Protein AF-A0A2V9FFQ1-F1 (afdb_monomer_lite)

Sequence (131 aa):
MHRSRLVLLGFVLITLAAGLRSKVGTVFPAKILGAGNRKLVTGAAPDSPRSGAVLWSADMETGDLSEWSRPDVPGGPNTGGGVFDSGTATASVDVVSPAHTGIHSAKLYINTLKPAEVSTSGARLFRWLEP

Foldseek 3Di:
DPPDPPPVVVPVPVVPDDDDDDPDDDPDDPPPDDPDDDDPPPDPDDPPPPPDPPLADDQQVVQWQVSLQPPPDPPDPRVFWDKDWDFQKDWTWDQDPPRPDDRIDIDIDHDPPDVVSRVTTGIDGDGGDGD

Secondary structure (DSSP, 8-state):
---SSSSSSSSSSSSS-------------------------------------------STTSSSGGGG-S--TTSSSTTEEEEEETTEEEEEEE-SS-SSSSEEEEEEE-TT-HHHHTT-EEEEEE----

pLDDT: mean 71.41, std 20.55, range [34.94, 96.25]

Structure (mmCIF, N/CA/C/O backbone):
data_AF-A0A2V9FFQ1-F1
#
_entry.id   AF-A0A2V9FFQ1-F1
#
loop_
_atom_site.group_PDB
_atom_site.id
_atom_site.type_symbol
_atom_site.label_atom_id
_atom_site.label_alt_id
_atom_site.label_comp_id
_atom_site.label_asym_id
_atom_site.label_entity_id
_atom_site.label_seq_id
_atom_site.pdbx_PDB_ins_code
_atom_site.Cartn_x
_atom_site.Cartn_y
_atom_site.Cartn_z
_a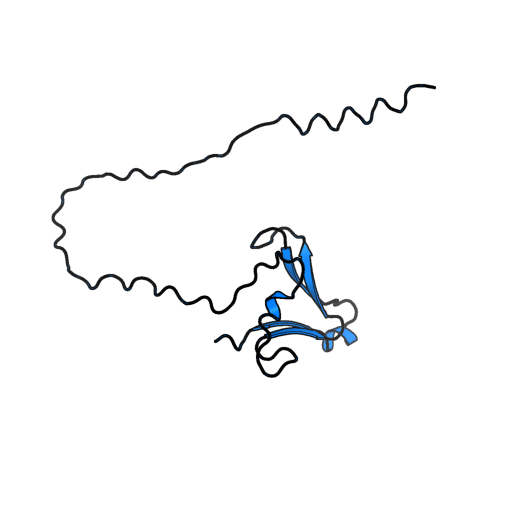tom_site.occupancy
_atom_site.B_iso_or_equiv
_atom_site.auth_seq_id
_atom_site.auth_comp_id
_atom_site.auth_asym_id
_atom_site.auth_atom_id
_atom_site.pdbx_PDB_model_num
ATOM 1 N N . MET A 1 1 ? 50.184 8.123 25.718 1.00 46.56 1 MET A N 1
ATOM 2 C CA . MET A 1 1 ? 49.553 8.977 24.683 1.00 46.56 1 MET A CA 1
ATOM 3 C C . MET A 1 1 ? 48.063 9.049 24.983 1.00 46.56 1 MET A C 1
ATOM 5 O O . MET A 1 1 ? 47.340 8.090 24.769 1.00 46.56 1 MET A O 1
ATOM 9 N N . HIS A 1 2 ? 47.652 10.131 25.643 1.00 48.00 2 HIS A N 1
ATOM 10 C CA . HIS A 1 2 ? 46.506 10.179 26.558 1.00 48.00 2 HIS A CA 1
ATOM 11 C C . HIS A 1 2 ? 45.591 11.368 26.209 1.00 48.00 2 HIS A C 1
ATOM 13 O O . HIS A 1 2 ? 45.272 12.182 27.066 1.00 48.00 2 HIS A O 1
ATOM 19 N N . ARG A 1 3 ? 45.269 11.563 24.920 1.00 54.78 3 ARG A N 1
ATOM 20 C CA . ARG A 1 3 ? 44.628 12.813 24.453 1.00 54.78 3 ARG A CA 1
ATOM 21 C C . ARG A 1 3 ? 43.524 12.670 23.400 1.00 54.78 3 ARG A C 1
ATOM 23 O O . ARG A 1 3 ? 42.974 13.679 22.987 1.00 54.78 3 ARG A O 1
ATOM 30 N N . SER A 1 4 ? 43.126 11.455 23.024 1.00 48.66 4 SER A N 1
ATOM 31 C CA . SER A 1 4 ? 42.155 11.265 21.927 1.00 48.66 4 SER A CA 1
ATOM 32 C C . SER A 1 4 ? 40.743 10.871 22.381 1.00 48.66 4 SER A C 1
ATOM 34 O O . SER A 1 4 ? 39.852 10.745 21.554 1.00 48.66 4 SER A O 1
ATOM 36 N N . ARG A 1 5 ? 40.512 10.683 23.689 1.00 50.56 5 ARG A N 1
ATOM 37 C CA . ARG A 1 5 ? 39.196 10.299 24.248 1.00 50.56 5 ARG A CA 1
ATOM 38 C C . ARG A 1 5 ? 38.404 11.461 24.862 1.00 50.56 5 ARG A C 1
ATOM 40 O O . ARG A 1 5 ? 37.282 11.253 25.300 1.00 50.56 5 ARG A O 1
ATOM 47 N N . LEU A 1 6 ? 38.959 12.676 24.872 1.00 46.66 6 LEU A N 1
ATOM 48 C CA . LEU A 1 6 ? 38.364 13.828 25.563 1.00 46.66 6 LEU A CA 1
ATOM 49 C C . LEU A 1 6 ? 37.559 14.780 24.655 1.00 46.66 6 LEU A C 1
ATOM 51 O O . LEU A 1 6 ? 36.969 15.727 25.155 1.00 46.66 6 LEU A O 1
ATOM 55 N N . VAL A 1 7 ? 37.517 14.546 23.338 1.00 49.06 7 VAL A N 1
ATOM 56 C CA . VAL A 1 7 ? 36.828 15.445 22.383 1.00 49.06 7 VAL A CA 1
ATOM 57 C C . VAL A 1 7 ? 35.420 14.948 22.013 1.00 49.06 7 VAL A C 1
ATOM 59 O O . VAL A 1 7 ? 34.581 15.731 21.587 1.00 49.06 7 VAL A O 1
ATOM 62 N N . LEU A 1 8 ? 35.102 13.673 22.260 1.00 45.34 8 LEU A N 1
ATOM 63 C CA . LEU A 1 8 ? 33.808 13.071 21.893 1.00 45.34 8 LEU A CA 1
ATOM 64 C C . LEU A 1 8 ? 32.722 13.130 22.983 1.00 45.34 8 LEU A C 1
ATOM 66 O O . LEU A 1 8 ? 31.575 12.801 22.706 1.00 45.34 8 LEU A O 1
ATOM 70 N N . LEU A 1 9 ? 33.041 13.595 24.195 1.00 44.53 9 LEU A N 1
ATOM 71 C CA . LEU A 1 9 ? 32.067 13.754 25.289 1.00 44.53 9 LEU A CA 1
ATOM 72 C C . LEU A 1 9 ? 31.530 15.190 25.448 1.00 44.53 9 LEU A C 1
ATOM 74 O O . LEU A 1 9 ? 30.606 15.407 26.224 1.00 44.53 9 LEU A O 1
ATOM 78 N N . GLY A 1 10 ? 32.063 16.162 24.699 1.00 42.28 10 GLY A N 1
ATOM 79 C CA . GLY A 1 10 ? 31.648 17.570 24.787 1.00 42.28 10 GLY A CA 1
ATOM 80 C C . GLY A 1 10 ? 30.437 17.957 23.928 1.00 42.28 10 GLY A C 1
ATOM 81 O O . GLY A 1 10 ? 29.803 18.967 24.206 1.00 42.28 10 GLY A O 1
ATOM 82 N N . PHE A 1 11 ? 30.083 17.164 22.909 1.00 44.16 11 PHE A N 1
ATOM 83 C CA . PHE A 1 11 ? 28.990 17.497 21.978 1.00 44.16 11 PHE A CA 1
ATOM 84 C C . PHE A 1 11 ? 27.647 16.826 22.301 1.00 44.16 11 PHE A C 1
ATOM 86 O O . PHE A 1 11 ? 26.619 17.241 21.778 1.00 44.16 11 PHE A O 1
ATOM 93 N N . VAL A 1 12 ? 27.625 15.838 23.201 1.00 45.31 12 VAL A N 1
ATOM 94 C CA . VAL A 1 12 ? 26.390 15.133 23.601 1.00 45.31 12 VAL A CA 1
ATOM 95 C C . VAL A 1 12 ? 25.623 15.886 24.705 1.00 45.31 12 VAL A C 1
ATOM 97 O O . VAL A 1 12 ? 24.463 15.587 24.962 1.00 45.31 12 VAL A O 1
ATOM 100 N N . LEU A 1 13 ? 26.214 16.921 25.320 1.00 43.22 13 LEU A N 1
ATOM 101 C CA . LEU A 1 13 ? 25.582 17.684 26.408 1.00 43.22 13 LEU A CA 1
ATOM 102 C C . LEU A 1 13 ? 24.976 19.044 26.004 1.00 43.22 13 LEU A C 1
ATOM 104 O O . LEU A 1 13 ? 24.389 19.707 26.854 1.00 43.22 13 LEU A O 1
ATOM 108 N N . ILE A 1 14 ? 25.075 19.468 24.736 1.00 44.34 14 ILE A N 1
ATOM 109 C CA . ILE A 1 14 ? 24.571 20.786 24.278 1.00 44.34 14 ILE A CA 1
ATOM 110 C C . ILE A 1 14 ? 23.187 20.706 23.599 1.00 44.34 14 ILE A C 1
ATOM 112 O O . ILE A 1 14 ? 22.564 21.729 23.343 1.00 44.34 14 ILE A O 1
ATOM 116 N N . THR A 1 15 ? 22.608 19.518 23.410 1.00 44.47 15 THR A N 1
ATOM 117 C CA . THR A 1 15 ? 21.196 19.378 22.987 1.00 44.47 15 THR A CA 1
ATOM 118 C C . THR A 1 15 ? 20.215 19.163 24.145 1.00 44.47 15 THR A C 1
ATOM 120 O O . THR A 1 15 ? 19.017 19.041 23.904 1.00 44.47 15 THR A O 1
ATOM 123 N N . LEU A 1 16 ? 20.678 19.170 25.405 1.00 44.38 16 LEU A N 1
ATOM 124 C CA . LEU A 1 16 ? 19.832 18.896 26.579 1.00 44.38 16 LEU A CA 1
ATOM 125 C C . LEU A 1 16 ? 19.335 20.148 27.339 1.00 44.38 16 LEU A C 1
ATOM 127 O O . LEU A 1 16 ? 18.662 20.006 28.354 1.00 44.38 16 LEU A O 1
ATOM 131 N N . ALA A 1 17 ? 19.606 21.380 26.892 1.00 48.75 17 ALA A N 1
ATOM 132 C CA . ALA A 1 17 ? 19.205 22.570 27.658 1.00 48.75 17 ALA A CA 1
ATOM 133 C C . ALA A 1 17 ? 18.905 23.817 26.804 1.00 48.75 17 ALA A C 1
ATOM 135 O O . ALA A 1 17 ? 19.577 24.836 26.908 1.00 48.75 17 ALA A O 1
ATOM 136 N N . ALA A 1 18 ? 17.850 23.749 25.994 1.00 43.91 18 ALA A N 1
ATOM 137 C CA . ALA A 1 18 ? 17.054 24.900 25.547 1.00 43.91 18 ALA A CA 1
ATOM 138 C C . ALA A 1 18 ? 15.681 24.336 25.133 1.00 43.91 18 ALA A C 1
ATOM 140 O O . ALA A 1 18 ? 15.574 23.647 24.129 1.00 43.91 18 ALA A O 1
ATOM 141 N N . GLY A 1 19 ? 14.625 24.383 25.954 1.00 36.25 19 GLY A N 1
ATOM 142 C CA . GLY A 1 19 ? 13.857 25.604 26.226 1.00 36.25 19 GLY A CA 1
ATOM 143 C C . GLY A 1 19 ? 13.316 26.152 24.897 1.00 36.25 19 GLY A C 1
ATOM 144 O O . GLY A 1 19 ? 14.103 26.591 24.079 1.00 36.25 19 GLY A O 1
ATOM 145 N N . LEU A 1 20 ? 12.017 26.213 24.596 1.00 43.66 20 LEU A N 1
ATOM 146 C CA . LEU A 1 20 ? 10.992 26.837 25.417 1.00 43.66 20 LEU A CA 1
ATOM 147 C C . LEU A 1 20 ? 9.610 26.663 24.737 1.00 43.66 20 LEU A C 1
ATOM 149 O O . LEU A 1 20 ? 9.449 26.972 23.566 1.00 43.66 20 LEU A O 1
ATOM 153 N N . ARG A 1 21 ? 8.626 26.194 25.513 1.00 43.47 21 ARG A N 1
ATOM 154 C CA . ARG A 1 21 ? 7.184 26.531 25.500 1.00 43.47 21 ARG A CA 1
ATOM 155 C C . ARG A 1 21 ? 6.491 26.855 24.162 1.00 43.47 21 ARG A C 1
ATOM 157 O O . ARG A 1 21 ? 6.670 27.922 23.591 1.00 43.47 21 ARG A O 1
ATOM 164 N N . SER A 1 22 ? 5.455 26.075 23.851 1.00 39.00 22 SER A N 1
ATOM 165 C CA . SER A 1 22 ? 4.232 26.592 23.214 1.00 39.00 22 SER A CA 1
ATOM 166 C C . SER A 1 22 ? 3.002 25.833 23.724 1.00 39.00 22 SER A C 1
ATOM 168 O O . SER A 1 22 ? 2.511 24.902 23.101 1.00 39.00 22 SER A O 1
ATOM 170 N N . LYS A 1 23 ? 2.501 26.235 24.898 1.00 42.75 23 LYS A N 1
ATOM 171 C CA . LYS A 1 23 ? 1.088 26.058 25.261 1.00 42.75 23 LYS A CA 1
ATOM 172 C C . LYS A 1 23 ? 0.383 27.362 24.902 1.00 42.75 23 LYS A C 1
ATOM 174 O O . LYS A 1 23 ? 0.308 28.261 25.733 1.00 42.75 23 LYS A O 1
ATOM 179 N N . VAL A 1 24 ? -0.082 27.484 23.662 1.00 41.88 24 VAL A N 1
ATOM 180 C CA . VAL A 1 24 ? -1.001 28.560 23.277 1.00 41.88 24 VAL A CA 1
ATOM 181 C C . VAL A 1 24 ? -2.407 28.004 23.422 1.00 41.88 24 VAL A C 1
ATOM 183 O O . VAL A 1 24 ? -2.890 27.251 22.583 1.00 41.88 24 VAL A O 1
ATOM 186 N N . GLY A 1 25 ? -3.032 28.328 24.550 1.00 37.47 25 GLY A N 1
ATOM 187 C CA . GLY A 1 25 ? -4.472 28.217 24.691 1.00 37.47 25 GLY A CA 1
ATOM 188 C C . GLY A 1 25 ? -5.150 29.306 23.867 1.00 37.47 25 GLY A C 1
ATOM 189 O O . GLY A 1 25 ? -4.712 30.454 23.861 1.00 37.47 25 GLY A O 1
ATOM 190 N N . THR A 1 26 ? -6.248 28.956 23.214 1.00 40.78 26 THR A N 1
ATOM 191 C CA . THR A 1 26 ? -7.267 29.915 22.781 1.00 40.78 26 THR A CA 1
ATOM 192 C C . THR A 1 26 ? -8.574 29.501 23.439 1.00 40.78 26 THR A C 1
ATOM 194 O O . THR A 1 26 ? -9.411 28.805 22.878 1.00 40.78 26 THR A O 1
ATOM 197 N N . VAL A 1 27 ? -8.714 29.897 24.705 1.00 42.72 27 VAL A N 1
ATOM 198 C CA . VAL A 1 27 ? -10.023 30.014 25.347 1.00 42.72 27 VAL A CA 1
ATOM 199 C C . VAL A 1 27 ? -10.654 31.256 24.736 1.00 42.72 27 VAL A C 1
ATOM 201 O O . VAL A 1 27 ? -10.177 32.360 24.983 1.00 42.72 27 VAL A O 1
ATOM 204 N N . PHE A 1 28 ? -11.681 31.091 23.909 1.00 43.91 28 PHE A N 1
ATOM 205 C CA . PHE A 1 28 ? -12.501 32.212 23.458 1.00 43.91 28 PHE A CA 1
ATOM 206 C C . PHE A 1 28 ? -13.491 32.585 24.571 1.00 43.91 28 PHE A C 1
ATOM 208 O O . PHE A 1 28 ? -14.346 31.763 24.911 1.00 43.91 28 PHE A O 1
ATOM 215 N N . PRO A 1 29 ? -13.437 33.802 25.142 1.00 47.19 29 PRO A N 1
ATOM 216 C CA . PRO A 1 29 ? -14.494 34.305 25.995 1.00 47.19 29 PRO A CA 1
ATOM 217 C C . PRO A 1 29 ? -15.445 35.128 25.122 1.00 47.19 29 PRO A C 1
ATOM 219 O O . PRO A 1 29 ? -15.105 36.217 24.672 1.00 47.19 29 PRO A O 1
ATOM 222 N N . ALA A 1 30 ? -16.656 34.636 24.885 1.00 42.97 30 ALA A N 1
ATOM 223 C CA . ALA A 1 30 ? -17.700 35.437 24.249 1.00 42.97 30 ALA A CA 1
ATOM 224 C C . ALA A 1 30 ? -18.989 35.376 25.067 1.00 42.97 30 ALA A C 1
ATOM 226 O O . ALA A 1 30 ? -20.037 34.934 24.608 1.00 42.97 30 ALA A O 1
ATOM 227 N N . LYS A 1 31 ? -18.913 35.871 26.306 1.00 42.72 31 LYS A N 1
ATOM 228 C CA . LYS A 1 31 ? -20.083 36.405 27.003 1.00 42.72 31 LYS A CA 1
ATOM 229 C C . LYS A 1 31 ? -20.240 37.867 26.578 1.00 42.72 31 LYS A C 1
ATOM 231 O O . LYS A 1 31 ? -19.879 38.771 27.320 1.00 42.72 31 LYS A O 1
ATOM 236 N N . ILE A 1 32 ? -20.737 38.091 25.362 1.00 50.56 32 ILE A N 1
A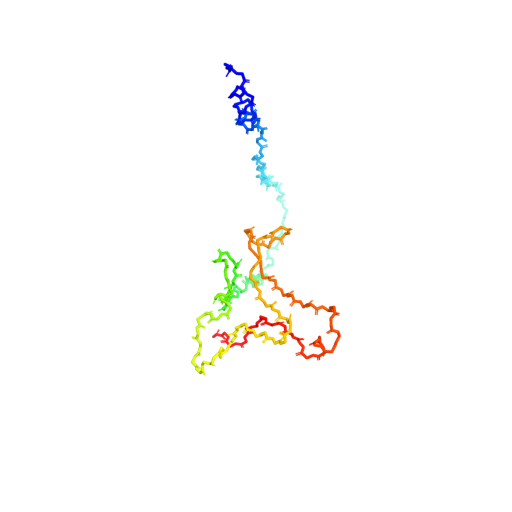TOM 237 C CA . ILE A 1 32 ? -21.250 39.399 24.940 1.00 50.56 32 ILE A CA 1
ATOM 238 C C . ILE A 1 32 ? -22.772 39.297 24.998 1.00 50.56 32 ILE A C 1
ATOM 240 O O . ILE A 1 32 ? -23.421 38.735 24.120 1.00 50.56 32 ILE A O 1
ATOM 244 N N . LEU A 1 33 ? -23.328 39.791 26.101 1.00 47.75 33 LEU A N 1
ATOM 245 C CA . LEU A 1 33 ? -24.755 40.037 26.253 1.00 47.75 33 LEU A CA 1
ATOM 246 C C . LEU A 1 33 ? -25.180 41.120 25.256 1.00 47.75 33 LEU A C 1
ATOM 248 O O . LEU A 1 33 ? -24.774 42.271 25.372 1.00 47.75 33 LEU A O 1
ATOM 252 N N . GLY A 1 34 ? -26.039 40.742 24.316 1.00 34.94 34 GLY A N 1
ATOM 253 C CA . GLY A 1 34 ? -26.892 41.651 23.563 1.00 34.94 34 GLY A CA 1
ATOM 254 C C . GLY A 1 34 ? -28.320 41.128 23.636 1.00 34.94 34 GLY A C 1
ATOM 255 O O . GLY A 1 34 ? -28.703 40.262 22.854 1.00 34.94 34 GLY A O 1
ATOM 256 N N . ALA A 1 35 ? -29.091 41.614 24.610 1.00 51.19 35 ALA A N 1
ATOM 257 C CA . ALA A 1 35 ? -30.524 41.372 24.703 1.00 51.19 35 ALA A CA 1
ATOM 258 C C . ALA A 1 35 ? -31.225 42.136 23.569 1.00 51.19 35 ALA A C 1
ATOM 260 O O . ALA A 1 35 ? -31.525 43.320 23.686 1.00 51.19 35 ALA A O 1
ATOM 261 N N . GLY A 1 36 ? -31.440 41.459 22.446 1.00 42.12 36 GLY A N 1
ATOM 262 C CA . GLY A 1 36 ? -32.259 41.937 21.342 1.00 42.12 36 GLY A CA 1
ATOM 263 C C . GLY A 1 36 ? -33.216 40.829 20.939 1.00 42.12 36 GLY A C 1
ATOM 264 O O . GLY A 1 36 ? -32.777 39.719 20.649 1.00 42.12 36 GLY A O 1
ATOM 265 N N . ASN A 1 37 ? -34.515 41.128 20.963 1.00 52.09 37 ASN A N 1
ATOM 266 C CA . ASN A 1 37 ? -35.619 40.238 20.606 1.00 52.09 37 ASN A CA 1
ATOM 267 C C . ASN A 1 37 ? -35.381 39.517 19.269 1.00 52.09 37 ASN A C 1
ATOM 269 O O . ASN A 1 37 ? -35.784 39.993 18.209 1.00 52.09 37 ASN A O 1
ATOM 273 N N . ARG A 1 38 ? -34.775 38.328 19.310 1.00 43.81 38 ARG A N 1
ATOM 274 C CA . ARG A 1 38 ? -34.842 37.372 18.209 1.00 43.81 38 ARG A CA 1
ATOM 275 C C . ARG A 1 38 ? -36.008 36.448 18.495 1.00 43.81 38 ARG A C 1
ATOM 277 O O . ARG A 1 38 ? -35.914 35.540 19.313 1.00 43.81 38 ARG A O 1
ATOM 284 N N . LYS A 1 39 ? -37.122 36.728 17.819 1.00 43.28 39 LYS A N 1
ATOM 285 C CA . LYS A 1 39 ? -38.220 35.787 17.604 1.00 43.28 39 LYS A CA 1
ATOM 286 C C . LYS A 1 39 ? -37.586 34.436 17.251 1.00 43.28 39 LYS A C 1
ATOM 288 O O . LYS A 1 39 ? -36.946 34.341 16.204 1.00 43.28 39 LYS A O 1
ATOM 293 N 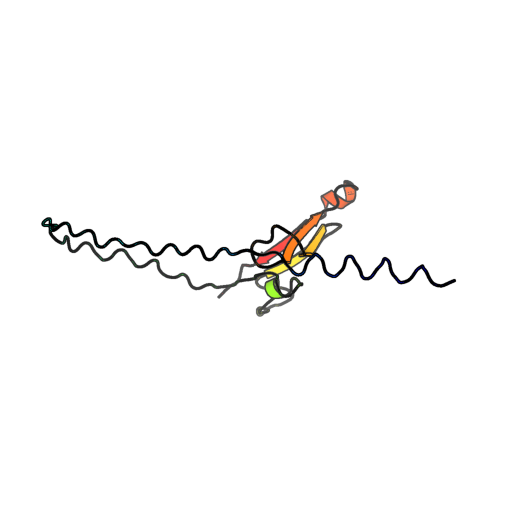N . LEU A 1 40 ? -37.689 33.437 18.136 1.00 46.28 40 LEU A N 1
ATOM 294 C CA . LEU A 1 40 ? -37.301 32.070 17.801 1.00 46.28 40 LEU A CA 1
ATOM 295 C C . LEU A 1 40 ? -38.246 31.627 16.688 1.00 46.28 40 LEU A C 1
ATOM 297 O O . LEU A 1 40 ? -39.384 31.231 16.922 1.00 46.28 40 LEU A O 1
ATOM 301 N N . VAL A 1 41 ? -37.786 31.759 15.450 1.00 49.19 41 VAL A N 1
ATOM 302 C CA . VAL A 1 41 ? -38.267 30.900 14.384 1.00 49.19 41 VAL A CA 1
ATOM 303 C C . VAL A 1 41 ? -37.830 29.513 14.827 1.00 49.19 41 VAL A C 1
ATOM 305 O O . VAL A 1 41 ? -36.634 29.227 14.846 1.00 49.19 41 VAL A O 1
ATOM 308 N N . THR A 1 42 ? -38.779 28.677 15.242 1.00 53.28 42 THR A N 1
ATOM 309 C CA . THR A 1 42 ? -38.577 27.233 15.388 1.00 53.28 42 THR A CA 1
ATOM 310 C C . THR A 1 42 ? -38.403 26.655 13.984 1.00 53.28 42 THR A C 1
ATOM 312 O O . THR A 1 42 ? -39.249 25.934 13.466 1.00 53.28 42 THR A O 1
ATOM 315 N N . GLY A 1 43 ? -37.337 27.078 13.304 1.00 54.03 43 GLY A N 1
ATOM 316 C CA . GLY A 1 43 ? -36.817 26.378 12.151 1.00 54.03 43 GLY A CA 1
ATOM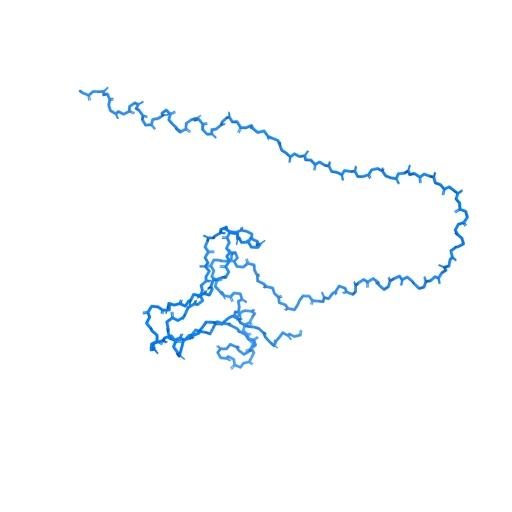 317 C C . GLY A 1 43 ? -36.367 25.027 12.667 1.00 54.03 43 GLY A C 1
ATOM 318 O O . GLY A 1 43 ? -35.778 24.956 13.750 1.00 54.03 43 GLY A O 1
ATOM 319 N N . ALA A 1 44 ? -36.719 23.972 11.934 1.00 65.94 44 ALA A N 1
ATOM 320 C CA . ALA A 1 44 ? -36.228 22.630 12.192 1.00 65.94 44 ALA A CA 1
ATOM 321 C C . ALA A 1 44 ? -34.749 22.717 12.583 1.00 65.94 44 ALA A C 1
ATOM 323 O O . ALA A 1 44 ? -33.986 23.439 11.931 1.00 65.94 44 ALA A O 1
ATOM 324 N N . ALA A 1 45 ? -34.388 22.061 13.692 1.00 65.75 45 ALA A N 1
ATOM 325 C CA . ALA A 1 45 ? -32.998 21.966 14.107 1.00 65.75 45 ALA A CA 1
ATOM 326 C C . ALA A 1 45 ? -32.169 21.635 12.858 1.00 65.75 45 ALA A C 1
ATOM 328 O O . ALA A 1 45 ? -32.614 20.781 12.085 1.00 65.75 45 ALA A O 1
ATOM 329 N N . PRO A 1 46 ? -31.039 22.326 12.603 1.00 62.38 46 PRO A N 1
ATOM 330 C CA . PRO A 1 46 ? -30.171 21.915 11.515 1.00 62.38 46 PRO A CA 1
ATOM 331 C C . PRO A 1 46 ? -29.923 20.428 11.730 1.00 62.38 46 PRO A C 1
ATOM 333 O O . PRO A 1 46 ? -29.542 20.046 12.842 1.00 62.38 46 PRO A O 1
ATOM 336 N N . ASP A 1 47 ? -30.249 19.612 10.722 1.00 64.81 47 ASP A N 1
ATOM 337 C CA . ASP A 1 47 ? -29.966 18.182 10.746 1.00 64.81 47 ASP A CA 1
ATOM 338 C C . ASP A 1 47 ? -28.542 18.058 11.274 1.00 64.81 47 ASP A C 1
ATOM 340 O O . ASP A 1 47 ? -27.598 18.565 10.657 1.00 64.81 47 ASP A O 1
ATOM 344 N N . SER A 1 48 ? -28.395 17.495 12.480 1.00 66.94 48 SER A N 1
ATOM 345 C CA . SER A 1 48 ? -27.067 17.222 13.017 1.00 66.94 48 SER A CA 1
ATOM 346 C C . SER A 1 48 ? -26.353 16.452 11.918 1.00 66.94 48 SER A C 1
ATOM 348 O O . SER A 1 48 ? -26.980 15.529 11.382 1.00 66.94 48 SER A O 1
ATOM 350 N N . PRO A 1 49 ? -25.131 16.851 11.507 1.00 63.69 49 PRO A N 1
ATOM 351 C CA . PRO A 1 49 ? -24.449 16.162 10.427 1.00 63.69 49 PRO A CA 1
ATOM 352 C C . PRO A 1 49 ? -24.499 14.688 10.789 1.00 63.69 49 PRO A C 1
ATOM 354 O O . PRO A 1 49 ? -24.027 14.315 11.865 1.00 63.69 49 PRO A O 1
ATOM 357 N N . ARG A 1 50 ? -25.196 13.882 9.973 1.00 64.19 50 ARG A N 1
ATOM 358 C CA . ARG A 1 50 ? -25.257 12.441 10.205 1.00 64.19 50 ARG A CA 1
ATOM 359 C C . ARG A 1 50 ? -23.799 12.027 10.262 1.00 64.19 50 ARG A C 1
ATOM 361 O O . ARG A 1 50 ? -23.101 12.158 9.259 1.00 64.19 50 ARG A O 1
ATOM 368 N N . SER A 1 51 ? -23.323 11.658 11.448 1.00 71.06 51 SER A N 1
ATOM 369 C CA . SER A 1 51 ? -21.980 11.128 11.605 1.00 71.06 51 SER A CA 1
ATOM 370 C C . SER A 1 51 ? -21.982 9.867 10.758 1.00 71.06 51 SER A C 1
ATOM 372 O O . SER A 1 51 ? -22.642 8.888 11.102 1.00 71.06 51 SER A O 1
ATOM 374 N N . GLY A 1 52 ? -21.399 9.965 9.563 1.00 75.62 52 GLY A N 1
ATOM 375 C CA . GLY A 1 52 ? -21.281 8.827 8.672 1.00 75.62 52 GLY A CA 1
ATOM 376 C C . GLY A 1 52 ? -20.524 7.742 9.418 1.00 75.62 52 GLY A C 1
ATOM 377 O O . GLY A 1 52 ? -19.548 8.039 10.111 1.00 75.62 52 GLY A O 1
ATOM 378 N N . ALA A 1 53 ? -20.994 6.504 9.316 1.00 86.50 53 ALA A N 1
ATOM 379 C CA . ALA A 1 53 ? -20.221 5.383 9.816 1.00 86.50 53 ALA A CA 1
ATOM 380 C C . ALA A 1 53 ? -18.904 5.327 9.027 1.00 86.50 53 ALA A C 1
ATOM 382 O O . ALA A 1 53 ? -18.913 5.347 7.796 1.00 86.50 53 ALA A O 1
ATOM 383 N N . VAL A 1 54 ? -17.772 5.301 9.733 1.00 86.44 54 VAL A N 1
ATOM 384 C CA . VAL A 1 54 ? -16.480 4.991 9.116 1.00 86.44 54 VAL A CA 1
ATOM 385 C C . VAL A 1 54 ? -16.509 3.510 8.775 1.00 86.44 54 VAL A C 1
ATOM 387 O O . VAL A 1 54 ? -16.564 2.678 9.677 1.00 86.44 54 VAL A O 1
ATOM 390 N N . LEU A 1 55 ? -16.516 3.195 7.482 1.00 84.12 55 LEU A N 1
ATOM 391 C CA . LEU A 1 55 ? -16.584 1.810 7.018 1.00 84.12 55 LEU A CA 1
ATOM 392 C C . LEU A 1 55 ? -15.199 1.145 7.004 1.00 84.12 55 LEU A C 1
ATOM 394 O O . LEU A 1 55 ? -15.085 -0.050 7.250 1.00 84.12 55 LEU A O 1
ATOM 398 N N . TRP A 1 56 ? -14.145 1.935 6.770 1.00 89.44 56 TRP A N 1
ATOM 399 C CA . TRP A 1 56 ? -12.749 1.502 6.798 1.00 89.44 56 TRP A CA 1
ATOM 400 C C . TRP A 1 56 ? -11.808 2.696 7.010 1.00 89.44 56 TRP A C 1
ATOM 402 O O . TRP A 1 56 ? -12.124 3.827 6.631 1.00 89.44 56 TRP A O 1
ATOM 412 N N . SER A 1 57 ? -10.648 2.441 7.614 1.00 90.38 57 SER A N 1
ATOM 413 C CA . SER A 1 57 ? -9.590 3.427 7.837 1.00 90.38 57 SER A CA 1
ATOM 414 C C . SER A 1 57 ? -8.221 2.757 7.847 1.00 90.38 57 SER A C 1
ATOM 416 O O . SER A 1 57 ? -8.110 1.615 8.287 1.00 90.38 57 SER A O 1
ATOM 418 N N . ALA A 1 58 ? -7.192 3.503 7.455 1.00 92.75 58 ALA A N 1
ATOM 419 C CA . ALA A 1 58 ? -5.799 3.114 7.623 1.00 92.75 58 ALA A CA 1
ATOM 420 C C . ALA A 1 58 ? -4.940 4.359 7.867 1.00 92.75 58 ALA A C 1
ATOM 422 O O . ALA A 1 58 ? -5.150 5.387 7.215 1.00 92.75 58 ALA A O 1
ATOM 423 N N . ASP A 1 59 ? -4.000 4.271 8.805 1.00 94.12 59 ASP A N 1
ATOM 424 C CA . ASP A 1 59 ? -3.114 5.380 9.183 1.00 94.12 59 ASP A CA 1
ATOM 425 C C . ASP A 1 59 ? -1.658 5.173 8.738 1.00 94.12 59 ASP A C 1
ATOM 427 O O . ASP A 1 59 ? -0.885 6.128 8.760 1.00 94.12 59 ASP A O 1
ATOM 431 N N . MET A 1 60 ? -1.326 3.968 8.250 1.00 94.94 60 MET A N 1
ATOM 432 C CA . MET A 1 60 ? 0.001 3.520 7.802 1.00 94.94 60 MET A CA 1
ATOM 433 C C . MET A 1 60 ? 1.027 3.330 8.925 1.00 94.94 60 MET A C 1
ATOM 435 O O . MET A 1 60 ? 2.156 2.918 8.657 1.00 94.94 60 MET A O 1
ATOM 439 N N . GLU A 1 61 ? 0.660 3.548 10.187 1.00 95.81 61 GLU A N 1
ATOM 440 C CA . GLU A 1 61 ? 1.596 3.550 11.317 1.00 95.81 61 GLU A CA 1
ATOM 441 C C . GLU A 1 61 ? 1.969 2.146 11.808 1.00 95.81 61 GLU A C 1
ATOM 443 O O . GLU A 1 61 ? 2.857 1.986 12.646 1.00 95.81 61 GLU A O 1
ATOM 448 N N . THR A 1 62 ? 1.355 1.106 11.239 1.00 94.06 62 THR A N 1
ATOM 449 C CA . THR A 1 62 ? 1.821 -0.282 11.385 1.00 94.06 62 THR A CA 1
ATOM 450 C C . THR A 1 62 ? 3.180 -0.523 10.718 1.00 94.06 62 THR A C 1
ATOM 452 O O . THR A 1 62 ? 3.853 -1.499 11.050 1.00 94.06 62 THR A O 1
ATOM 455 N N . GLY A 1 63 ? 3.608 0.366 9.813 1.00 94.12 63 GLY A N 1
ATOM 456 C CA . GLY A 1 63 ? 4.864 0.245 9.073 1.00 94.12 63 GLY A CA 1
ATOM 457 C C . GLY A 1 63 ? 4.785 -0.692 7.863 1.00 94.12 63 GLY A C 1
ATOM 458 O O . GLY A 1 63 ? 5.800 -0.934 7.210 1.00 94.12 63 GLY A O 1
ATOM 459 N N . ASP A 1 64 ? 3.596 -1.208 7.540 1.00 94.94 64 ASP A N 1
ATOM 460 C CA . ASP A 1 64 ? 3.332 -2.036 6.365 1.00 94.94 64 ASP A CA 1
ATOM 461 C C . ASP A 1 64 ? 1.954 -1.734 5.740 1.00 94.94 64 ASP A C 1
ATOM 463 O O . ASP A 1 64 ? 1.196 -0.889 6.211 1.00 94.94 64 ASP A O 1
ATOM 467 N N . LEU A 1 65 ? 1.635 -2.396 4.624 1.00 94.75 65 LEU A N 1
ATOM 468 C CA . LEU A 1 65 ? 0.373 -2.197 3.900 1.00 94.75 65 LEU A CA 1
ATOM 469 C C . LEU A 1 65 ? -0.745 -3.153 4.353 1.00 94.75 65 LEU A C 1
ATOM 471 O O . LEU A 1 65 ? -1.749 -3.292 3.653 1.00 94.75 65 LEU A O 1
ATOM 475 N N . SER A 1 66 ? -0.602 -3.833 5.495 1.00 91.56 66 SER A N 1
ATOM 476 C CA . SER A 1 66 ? -1.548 -4.873 5.921 1.00 91.56 66 SER A CA 1
ATOM 477 C C . SER A 1 66 ? -2.963 -4.341 6.149 1.00 91.56 66 SER A C 1
ATOM 479 O O . SER A 1 66 ? -3.929 -5.065 5.902 1.00 91.56 66 SER A O 1
ATOM 481 N N . GLU A 1 67 ? -3.114 -3.071 6.529 1.00 91.88 67 GLU A N 1
ATOM 482 C CA . GLU A 1 67 ? -4.415 -2.411 6.709 1.00 91.88 67 GLU A CA 1
ATOM 483 C C . GLU A 1 67 ? -5.254 -2.377 5.420 1.00 91.88 67 GLU A C 1
ATOM 485 O O . GLU A 1 67 ? -6.477 -2.474 5.476 1.00 91.88 67 GLU A O 1
ATOM 490 N N . TRP A 1 68 ? -4.616 -2.337 4.244 1.00 91.81 68 TRP A N 1
ATOM 491 C CA . TRP A 1 68 ? -5.308 -2.366 2.946 1.00 91.81 68 TRP A CA 1
ATOM 492 C C . TRP A 1 68 ? -5.927 -3.727 2.618 1.00 91.81 68 TRP A C 1
ATOM 494 O O . TRP A 1 68 ? -6.846 -3.809 1.802 1.00 91.81 68 TRP A O 1
ATOM 504 N N . SER A 1 69 ? -5.435 -4.783 3.265 1.00 85.44 69 SER A N 1
ATOM 505 C CA . SER A 1 69 ? -5.905 -6.165 3.108 1.00 85.44 69 SER A CA 1
ATOM 506 C C . SER A 1 69 ? -6.808 -6.637 4.252 1.00 85.44 69 SER A C 1
ATOM 508 O O . SER A 1 69 ? -7.257 -7.780 4.241 1.00 85.44 69 SER A O 1
ATOM 510 N N . ARG A 1 70 ? -7.053 -5.789 5.263 1.00 83.19 70 ARG A N 1
ATOM 511 C CA . ARG A 1 70 ? -7.780 -6.161 6.483 1.00 83.19 70 ARG A CA 1
ATOM 512 C C . ARG A 1 70 ? -9.117 -5.414 6.623 1.00 83.19 70 ARG A C 1
ATOM 514 O O . ARG A 1 70 ? -9.168 -4.222 6.330 1.00 83.19 70 ARG A O 1
ATOM 521 N N . PRO A 1 71 ? -10.155 -6.076 7.172 1.00 76.50 71 PRO A N 1
ATOM 522 C CA . PRO A 1 71 ? -10.266 -7.533 7.292 1.00 76.50 71 PRO A CA 1
ATOM 523 C C . PRO A 1 71 ? -10.296 -8.175 5.896 1.00 76.50 71 PRO A C 1
ATOM 525 O O . PRO A 1 71 ? -10.778 -7.559 4.945 1.00 76.50 71 PRO A O 1
ATOM 528 N N . ASP A 1 72 ? -9.780 -9.399 5.767 1.00 67.38 72 ASP A N 1
ATOM 529 C CA . ASP A 1 72 ? -9.985 -10.143 4.523 1.00 67.38 72 ASP A CA 1
ATOM 530 C C . ASP A 1 72 ? -11.470 -10.498 4.411 1.00 67.38 72 ASP A C 1
ATOM 532 O O . ASP A 1 72 ? -12.145 -10.790 5.405 1.00 67.38 72 ASP A O 1
ATOM 536 N N . VAL A 1 73 ? -11.990 -10.418 3.198 1.00 66.56 73 VAL A N 1
ATOM 537 C CA . VAL A 1 73 ? -13.424 -10.470 2.913 1.00 66.56 73 VAL A CA 1
ATOM 538 C C . VAL A 1 73 ? -13.715 -11.762 2.140 1.00 66.56 73 VAL A C 1
ATOM 540 O O . VAL A 1 73 ? -12.869 -12.214 1.359 1.00 66.56 73 VAL A O 1
ATOM 543 N N . PRO A 1 74 ? -14.869 -12.424 2.368 1.00 63.50 74 PRO A N 1
ATOM 544 C CA . PRO A 1 74 ? -15.107 -13.771 1.850 1.00 63.50 74 PRO A CA 1
ATOM 545 C C . PRO A 1 74 ? -14.955 -13.842 0.322 1.00 63.50 74 PRO A C 1
ATOM 547 O O . PRO A 1 74 ? -15.679 -13.170 -0.407 1.00 63.50 74 PRO A O 1
ATOM 550 N N . GLY A 1 75 ? -14.018 -14.664 -0.164 1.00 68.88 75 GLY A N 1
ATOM 551 C CA . GLY A 1 75 ? -13.726 -14.828 -1.596 1.00 68.88 75 GLY A CA 1
ATOM 552 C C . GLY A 1 75 ? -12.241 -14.736 -1.969 1.00 68.88 75 GLY A C 1
ATOM 553 O O . GLY A 1 75 ? -11.870 -15.255 -3.019 1.00 68.88 75 GLY A O 1
ATOM 554 N N . GLY A 1 76 ? -11.385 -14.154 -1.110 1.00 62.81 76 GLY A N 1
ATOM 555 C CA . GLY A 1 76 ? -9.920 -14.079 -1.290 1.00 62.81 76 GLY A CA 1
ATOM 556 C C . GLY A 1 76 ? -9.514 -13.466 -2.638 1.00 62.81 76 GLY A C 1
ATOM 557 O O . GLY A 1 76 ? -10.306 -12.779 -3.269 1.00 62.81 76 GLY A O 1
ATOM 558 N N . PRO A 1 77 ? -8.312 -13.687 -3.169 1.00 61.00 77 PRO A N 1
ATOM 559 C CA . PRO A 1 77 ? -7.032 -13.078 -2.777 1.00 61.00 77 PRO A CA 1
ATOM 560 C C . PRO A 1 77 ? -6.985 -11.527 -2.700 1.00 61.00 77 PRO A C 1
ATOM 562 O O . PRO A 1 77 ? -5.919 -10.979 -2.949 1.00 61.00 77 PRO A O 1
ATOM 565 N N . ASN A 1 78 ? -8.108 -10.834 -2.441 1.00 61.47 78 ASN A N 1
ATOM 566 C CA . ASN A 1 78 ? -8.248 -9.471 -1.869 1.00 61.47 78 ASN A CA 1
ATOM 567 C C . ASN A 1 78 ? -9.710 -8.979 -2.090 1.00 61.47 78 ASN A C 1
ATOM 569 O O . ASN A 1 78 ? -9.928 -7.872 -2.594 1.00 61.47 78 ASN A O 1
ATOM 573 N N . THR A 1 79 ? -10.740 -9.817 -1.867 1.00 68.50 79 THR A N 1
ATOM 574 C CA . THR A 1 79 ? -12.122 -9.540 -2.345 1.00 68.50 79 THR A CA 1
ATOM 575 C C . THR A 1 79 ? -12.786 -8.400 -1.578 1.00 68.50 79 THR A C 1
ATOM 577 O O . THR A 1 79 ? -13.563 -8.617 -0.677 1.00 68.50 79 THR A O 1
ATOM 580 N N . GLY A 1 80 ? -12.495 -7.166 -1.969 1.00 72.88 80 GLY A N 1
ATOM 581 C CA . GLY A 1 80 ? -12.966 -5.928 -1.345 1.00 72.88 80 GLY A CA 1
ATOM 582 C C . GLY A 1 80 ? -11.878 -4.873 -1.230 1.00 72.88 80 GLY A C 1
ATOM 583 O O . GLY A 1 80 ? -12.192 -3.706 -1.019 1.00 72.88 80 GLY A O 1
ATOM 584 N N . GLY A 1 81 ? -10.622 -5.257 -1.467 1.00 87.12 81 GLY A N 1
ATOM 585 C CA . GLY A 1 81 ? -9.492 -4.353 -1.600 1.00 87.12 81 GLY A CA 1
ATOM 586 C C . GLY A 1 81 ? -8.166 -4.952 -1.141 1.00 87.12 81 GLY A C 1
ATOM 587 O O . GLY A 1 81 ? -8.138 -6.042 -0.576 1.00 87.12 81 GLY A O 1
ATOM 588 N N . GLY A 1 82 ? -7.073 -4.245 -1.421 1.00 91.44 82 GLY A N 1
ATOM 589 C CA . GLY A 1 82 ? -5.712 -4.709 -1.165 1.00 91.44 82 GLY A CA 1
ATOM 590 C C . GLY A 1 82 ? -4.644 -3.952 -1.952 1.00 91.44 82 GLY A C 1
ATOM 591 O O . GLY A 1 82 ? -4.867 -2.833 -2.429 1.00 91.44 82 GLY A O 1
ATOM 592 N N . VAL A 1 83 ? -3.488 -4.604 -2.091 1.00 93.25 83 VAL A N 1
ATOM 593 C CA . VAL A 1 83 ? -2.296 -4.111 -2.796 1.00 93.25 83 VAL A CA 1
ATOM 594 C C . VAL A 1 83 ? -2.126 -4.870 -4.109 1.00 93.25 83 VAL A C 1
ATOM 596 O O . VAL A 1 83 ? -2.117 -6.101 -4.115 1.00 93.25 83 VAL A O 1
ATOM 599 N N . PHE A 1 84 ? -2.006 -4.145 -5.220 1.00 91.25 84 PHE A N 1
ATOM 600 C CA . PHE A 1 84 ? -1.960 -4.727 -6.559 1.00 91.25 84 PHE A CA 1
ATOM 601 C C . PHE A 1 84 ? -0.879 -4.056 -7.397 1.00 91.25 84 PHE A C 1
ATOM 603 O O . PHE A 1 84 ? -1.103 -3.008 -8.011 1.00 91.25 84 PHE A O 1
ATOM 610 N N . ASP A 1 85 ? 0.275 -4.709 -7.429 1.00 93.25 85 ASP A N 1
ATOM 611 C CA . ASP A 1 85 ? 1.468 -4.252 -8.128 1.00 93.25 85 ASP A CA 1
ATOM 612 C C . ASP A 1 85 ? 1.728 -5.088 -9.383 1.00 93.25 85 ASP A C 1
ATOM 614 O O . ASP A 1 85 ? 1.371 -6.265 -9.469 1.00 93.25 85 ASP A O 1
ATOM 618 N N . SER A 1 86 ? 2.350 -4.467 -10.381 1.00 91.12 86 SER A N 1
ATOM 619 C CA . SER A 1 86 ? 2.693 -5.094 -11.654 1.00 91.12 86 SER A CA 1
ATOM 620 C C . SER A 1 86 ? 3.933 -4.454 -12.274 1.00 91.12 86 SER A C 1
ATOM 622 O O . SER A 1 86 ? 4.150 -3.242 -12.175 1.00 91.12 86 SER A O 1
ATOM 624 N N . GLY A 1 87 ? 4.736 -5.279 -12.947 1.00 90.06 87 GLY A N 1
ATOM 625 C CA . GLY A 1 87 ? 5.952 -4.843 -13.627 1.00 90.06 87 GLY A CA 1
ATOM 626 C C . GLY A 1 87 ? 6.981 -4.235 -12.667 1.00 90.06 87 GLY A C 1
ATOM 627 O O . GLY A 1 87 ? 7.363 -4.871 -11.690 1.00 90.06 87 GLY A O 1
ATOM 628 N N . THR A 1 88 ? 7.452 -3.022 -12.963 1.00 90.69 88 THR A N 1
ATOM 629 C CA . THR A 1 88 ? 8.454 -2.284 -12.166 1.00 90.69 88 THR A CA 1
ATOM 630 C C . THR A 1 88 ? 7.841 -1.324 -11.148 1.00 90.69 88 THR A C 1
ATOM 632 O O . THR A 1 88 ? 8.564 -0.554 -10.510 1.00 90.69 88 THR A O 1
ATOM 635 N N . ALA A 1 89 ? 6.515 -1.328 -11.025 1.00 93.50 89 ALA A N 1
ATOM 636 C CA . ALA A 1 89 ? 5.803 -0.508 -10.067 1.00 93.50 89 ALA A CA 1
ATOM 637 C C . ALA A 1 89 ? 5.620 -1.257 -8.747 1.00 93.50 89 ALA A C 1
ATOM 639 O O . ALA A 1 89 ? 5.354 -2.456 -8.745 1.00 93.50 89 ALA A O 1
ATOM 640 N N . THR A 1 90 ? 5.730 -0.535 -7.637 1.00 94.94 90 THR A N 1
ATOM 641 C CA . THR A 1 90 ? 5.595 -1.101 -6.292 1.00 94.94 90 THR A CA 1
ATOM 642 C C . THR A 1 90 ? 4.840 -0.155 -5.371 1.00 94.94 90 THR A C 1
ATOM 644 O O . THR A 1 90 ? 5.079 1.059 -5.399 1.00 94.94 90 THR A O 1
ATOM 647 N N . ALA A 1 91 ? 4.003 -0.712 -4.504 1.00 95.94 91 ALA A N 1
ATOM 648 C CA . ALA A 1 91 ? 3.451 -0.046 -3.341 1.00 95.94 91 ALA A CA 1
ATOM 649 C C . ALA A 1 91 ? 4.250 -0.427 -2.088 1.00 95.94 91 ALA A C 1
ATOM 651 O O . ALA A 1 91 ? 4.578 -1.591 -1.859 1.00 95.94 91 ALA A O 1
ATOM 652 N N . SER A 1 92 ? 4.551 0.555 -1.245 1.00 95.50 92 SER A N 1
ATOM 653 C CA . SER A 1 92 ? 5.200 0.331 0.047 1.00 95.50 92 SER A CA 1
ATOM 654 C C . SER A 1 92 ? 4.727 1.344 1.084 1.00 95.50 92 SER A C 1
ATOM 656 O O . SER A 1 92 ? 4.028 2.305 0.760 1.00 95.50 92 SER A O 1
ATOM 658 N N . VAL A 1 93 ? 5.143 1.148 2.333 1.00 96.19 93 VAL A N 1
ATOM 659 C CA . VAL A 1 93 ? 5.147 2.213 3.340 1.00 96.19 93 VAL A CA 1
ATOM 660 C C . VAL A 1 93 ? 6.519 2.879 3.327 1.00 96.19 93 VAL A C 1
ATOM 662 O O . VAL A 1 93 ? 7.537 2.206 3.163 1.00 96.19 93 VAL A O 1
ATOM 665 N N . ASP A 1 94 ? 6.543 4.202 3.440 1.00 95.12 94 ASP A N 1
ATOM 666 C CA . ASP A 1 94 ? 7.766 4.992 3.577 1.00 95.12 94 ASP A CA 1
ATOM 667 C C . ASP A 1 94 ? 7.736 5.774 4.894 1.00 95.12 94 ASP A C 1
ATOM 669 O O . ASP A 1 94 ? 6.666 6.194 5.345 1.00 95.12 94 ASP A O 1
ATOM 673 N N . VAL A 1 95 ? 8.910 5.979 5.493 1.00 94.31 95 VAL A N 1
ATOM 674 C CA . VAL A 1 95 ? 9.078 6.812 6.692 1.00 94.31 95 VAL A CA 1
ATOM 675 C C . VAL A 1 95 ? 9.463 8.206 6.222 1.00 94.31 95 VAL A C 1
ATOM 677 O O . VAL A 1 95 ? 10.613 8.448 5.848 1.00 94.31 95 VAL A O 1
ATOM 680 N N . VAL A 1 96 ? 8.499 9.125 6.176 1.00 83.31 96 VAL A N 1
ATOM 681 C CA . VAL A 1 96 ? 8.672 10.407 5.477 1.00 83.31 96 VAL A CA 1
ATOM 682 C C . VAL A 1 96 ? 7.965 11.569 6.158 1.00 83.31 96 VAL A C 1
ATOM 684 O O . VAL A 1 96 ? 6.994 11.415 6.890 1.00 83.31 96 VAL A O 1
ATOM 687 N N . SER A 1 97 ? 8.446 12.771 5.841 1.00 68.81 97 SER A N 1
ATOM 688 C CA . SER A 1 97 ? 7.739 14.027 6.068 1.00 68.81 97 SER A CA 1
ATOM 689 C C . SER A 1 97 ? 7.539 14.717 4.711 1.00 68.81 97 SER A C 1
ATOM 691 O O . SER A 1 97 ? 8.534 14.928 4.011 1.00 68.81 97 SER A O 1
ATOM 693 N N . PRO A 1 98 ? 6.301 15.056 4.305 1.00 79.19 98 PRO A N 1
ATOM 694 C CA . PRO A 1 98 ? 5.074 15.022 5.102 1.00 79.19 98 PRO A CA 1
ATOM 695 C C . PRO A 1 98 ? 4.327 13.679 5.029 1.00 79.19 98 PRO A C 1
ATOM 697 O O . PRO A 1 98 ? 3.991 13.204 3.947 1.00 79.19 98 PRO A O 1
ATOM 700 N N . ALA A 1 99 ? 3.993 13.128 6.196 1.00 89.94 99 ALA A N 1
ATOM 701 C CA . ALA A 1 99 ? 2.929 12.144 6.361 1.00 89.94 99 ALA A CA 1
ATOM 702 C C . ALA A 1 99 ? 1.651 12.861 6.833 1.00 89.94 99 ALA A C 1
ATOM 704 O O . ALA A 1 99 ? 1.722 13.916 7.470 1.00 89.94 99 ALA A O 1
ATOM 705 N N . HIS A 1 100 ? 0.476 12.327 6.493 1.00 88.75 100 HIS A N 1
ATOM 706 C CA . HIS A 1 100 ? -0.793 12.921 6.933 1.00 88.75 100 HIS A CA 1
ATOM 707 C C . HIS A 1 100 ? -1.025 12.698 8.436 1.00 88.75 100 HIS A C 1
ATO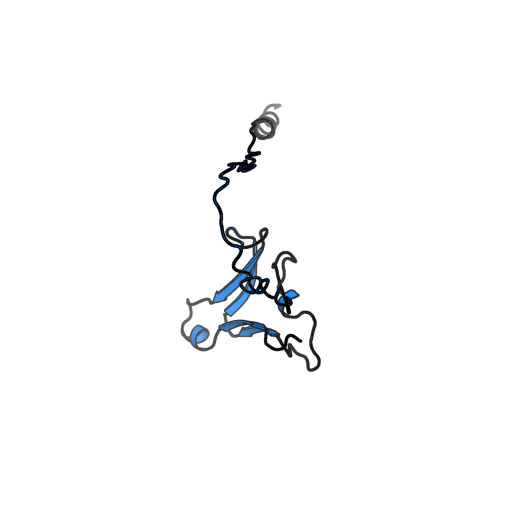M 709 O O . HIS A 1 100 ? -1.487 13.591 9.146 1.00 88.75 100 HIS A O 1
ATOM 715 N N . THR A 1 101 ? -0.652 11.515 8.915 1.00 86.44 101 THR A N 1
ATOM 716 C CA . THR A 1 101 ? -0.619 11.104 10.319 1.00 86.44 101 THR A CA 1
ATOM 717 C C . THR A 1 101 ? 0.777 10.579 10.633 1.00 86.44 101 THR A C 1
ATOM 719 O O . THR A 1 101 ? 1.447 10.092 9.733 1.00 86.44 101 THR A O 1
ATOM 722 N N . GLY A 1 102 ? 1.226 10.723 11.884 1.00 91.94 102 GLY A N 1
ATOM 723 C CA . GLY A 1 102 ? 2.470 10.115 12.366 1.00 91.94 102 GLY A CA 1
ATOM 724 C C . GLY A 1 102 ? 3.701 10.372 11.488 1.00 91.94 102 GLY A C 1
ATOM 725 O O . GLY A 1 102 ? 4.037 11.526 11.208 1.00 91.94 102 GLY A O 1
ATOM 726 N N . ILE A 1 103 ? 4.409 9.296 11.141 1.00 94.94 103 ILE A N 1
ATOM 727 C CA . ILE A 1 103 ? 5.660 9.335 10.362 1.00 94.94 103 ILE A CA 1
ATOM 728 C C . ILE A 1 103 ? 5.634 8.411 9.142 1.00 94.94 103 ILE A C 1
ATOM 730 O O . ILE A 1 103 ? 6.591 8.417 8.364 1.00 94.94 103 ILE A O 1
ATOM 734 N N . HIS A 1 104 ? 4.581 7.612 8.981 1.00 96.25 104 HIS A N 1
ATOM 735 C CA . HIS A 1 104 ? 4.457 6.645 7.906 1.00 96.25 104 HIS A CA 1
ATOM 736 C C . HIS A 1 104 ? 3.450 7.122 6.862 1.00 96.25 104 HIS A C 1
ATOM 738 O O . HIS A 1 104 ? 2.429 7.738 7.156 1.00 96.25 104 HIS A O 1
ATOM 744 N N . SER A 1 105 ? 3.729 6.830 5.594 1.00 95.12 105 SER A N 1
ATOM 745 C CA . SER A 1 105 ? 2.771 7.079 4.518 1.00 95.12 105 SER A CA 1
ATOM 746 C C . SER A 1 105 ? 2.838 5.998 3.452 1.00 95.12 105 SER A C 1
ATOM 748 O O . SER A 1 105 ? 3.883 5.381 3.232 1.00 95.12 105 SER A O 1
ATOM 750 N N . ALA A 1 106 ? 1.717 5.786 2.766 1.00 94.94 106 ALA A N 1
ATOM 751 C CA . ALA A 1 106 ? 1.693 4.959 1.574 1.00 94.94 106 ALA A CA 1
ATOM 752 C C . ALA A 1 106 ? 2.490 5.635 0.452 1.00 94.94 106 ALA A C 1
ATOM 754 O O . ALA A 1 106 ? 2.300 6.816 0.153 1.00 94.94 106 ALA A O 1
ATOM 755 N N . LYS A 1 107 ? 3.327 4.855 -0.225 1.00 94.44 107 LYS A N 1
ATOM 756 C CA . LYS A 1 107 ? 4.109 5.283 -1.378 1.00 94.44 107 LYS A CA 1
ATOM 757 C C . LYS A 1 107 ? 3.837 4.366 -2.553 1.00 94.44 107 LYS A C 1
ATOM 759 O O . LYS A 1 107 ? 4.033 3.159 -2.467 1.00 94.44 107 LYS A O 1
ATOM 764 N N . LEU A 1 108 ? 3.439 4.966 -3.670 1.00 94.44 108 LEU A N 1
ATOM 765 C CA . LEU A 1 108 ? 3.395 4.302 -4.967 1.00 94.44 108 LEU A CA 1
ATOM 766 C C . LEU A 1 108 ? 4.598 4.768 -5.775 1.00 94.44 108 LEU A C 1
ATOM 768 O O . LEU A 1 108 ? 4.799 5.967 -5.971 1.00 94.44 108 LEU A O 1
ATOM 772 N N . TYR A 1 109 ? 5.409 3.820 -6.225 1.00 92.75 109 TYR A N 1
ATOM 773 C CA . TYR A 1 109 ? 6.614 4.093 -6.990 1.00 92.75 109 TYR A CA 1
ATOM 774 C C . TYR A 1 109 ? 6.556 3.392 -8.343 1.00 92.75 109 TYR A C 1
ATOM 776 O O . TYR A 1 109 ? 6.141 2.240 -8.435 1.00 92.75 109 TYR A O 1
ATOM 784 N N . ILE A 1 110 ? 6.996 4.089 -9.391 1.00 90.56 110 ILE A N 1
ATOM 785 C CA . ILE A 1 110 ? 7.150 3.544 -10.741 1.00 90.56 110 ILE A CA 1
ATOM 786 C C . ILE A 1 110 ? 8.508 4.004 -11.269 1.00 90.56 110 ILE A C 1
ATOM 788 O O . ILE A 1 110 ? 8.773 5.205 -11.348 1.00 90.56 110 ILE A O 1
ATOM 792 N N . ASN A 1 111 ? 9.368 3.059 -11.650 1.00 85.94 111 ASN A N 1
ATOM 793 C CA . ASN A 1 111 ? 10.636 3.384 -12.296 1.00 85.94 111 ASN A CA 1
ATOM 794 C C . ASN A 1 111 ? 10.424 3.621 -13.796 1.00 85.94 111 ASN A C 1
ATOM 796 O O . ASN A 1 111 ? 10.210 2.674 -14.552 1.00 85.94 111 ASN A O 1
ATOM 800 N N . THR A 1 112 ? 10.538 4.878 -14.229 1.00 87.56 112 THR A N 1
ATOM 801 C CA . THR A 1 112 ? 10.300 5.286 -15.622 1.00 87.56 112 THR A CA 1
ATOM 802 C C . THR A 1 112 ? 11.527 5.224 -16.535 1.00 87.56 112 THR A C 1
ATOM 804 O O . THR A 1 112 ? 11.426 5.538 -17.719 1.00 87.56 112 THR A O 1
ATOM 807 N N . LEU A 1 113 ? 12.685 4.782 -16.030 1.00 87.44 113 LEU A N 1
ATOM 808 C CA . LEU A 1 113 ? 13.948 4.788 -16.782 1.00 87.44 113 LEU A CA 1
ATOM 809 C C . LEU A 1 113 ? 13.990 3.763 -17.928 1.00 87.44 113 LEU A C 1
ATOM 811 O O . LEU A 1 113 ? 14.854 3.855 -18.798 1.00 87.44 113 LEU A O 1
ATOM 815 N N . LYS A 1 114 ? 13.071 2.789 -17.945 1.00 82.00 114 LYS A N 1
ATOM 816 C CA . LYS A 1 114 ? 12.978 1.746 -18.975 1.00 82.00 114 LYS A CA 1
ATOM 817 C C . LYS A 1 114 ? 11.592 1.729 -19.635 1.00 82.00 114 LYS A C 1
ATOM 819 O O . LYS A 1 114 ? 10.726 0.962 -19.216 1.00 82.00 114 LYS A O 1
ATOM 824 N N . PRO A 1 115 ? 11.368 2.521 -20.698 1.00 78.06 115 PRO A N 1
ATOM 825 C CA . PRO A 1 115 ? 10.033 2.758 -21.257 1.00 78.06 115 PRO A CA 1
ATOM 826 C C . PRO A 1 115 ? 9.248 1.499 -21.660 1.00 78.06 115 PRO A C 1
ATOM 828 O O . PRO A 1 115 ? 8.032 1.455 -21.486 1.00 78.06 115 PRO A O 1
ATOM 831 N N . ALA A 1 116 ? 9.929 0.461 -22.157 1.00 74.75 116 ALA A 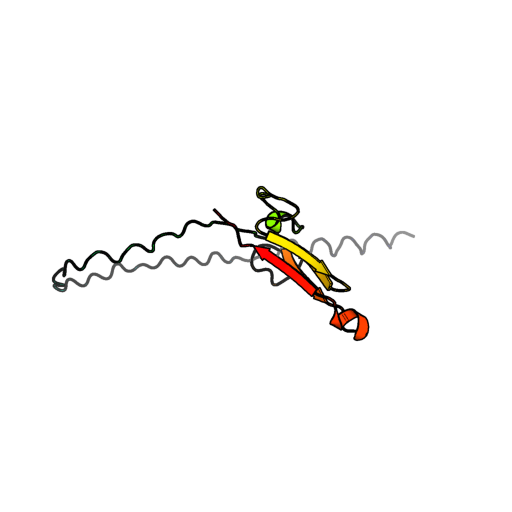N 1
ATOM 832 C CA . ALA A 1 116 ? 9.286 -0.797 -22.540 1.00 74.75 116 ALA A CA 1
ATOM 833 C C . ALA A 1 116 ? 8.642 -1.519 -21.340 1.00 74.75 116 ALA A C 1
ATOM 835 O O . ALA A 1 116 ? 7.513 -1.987 -21.446 1.00 74.75 116 ALA A O 1
ATOM 836 N N . GLU A 1 117 ? 9.316 -1.543 -20.186 1.00 72.50 117 GLU A N 1
ATOM 837 C CA . GLU A 1 117 ? 8.809 -2.150 -18.945 1.00 72.50 117 GLU A CA 1
ATOM 838 C C . GLU A 1 117 ? 7.715 -1.269 -18.301 1.00 72.50 117 GLU A C 1
ATOM 840 O O . GLU A 1 117 ? 6.754 -1.769 -17.717 1.00 72.50 117 GLU A O 1
ATOM 845 N N . VAL A 1 118 ? 7.813 0.056 -18.460 1.00 73.25 118 VAL A N 1
ATOM 846 C CA . VAL A 1 118 ? 6.857 1.041 -17.915 1.00 73.25 118 VAL A CA 1
ATOM 847 C C . VAL A 1 118 ? 5.475 0.916 -18.547 1.00 73.25 118 VAL A C 1
ATOM 849 O O . VAL A 1 118 ? 4.475 1.076 -17.853 1.00 73.25 118 VAL A O 1
ATOM 852 N N . SER A 1 119 ? 5.407 0.605 -19.845 1.00 75.56 119 SER A N 1
ATOM 853 C CA . SER A 1 119 ? 4.140 0.520 -20.587 1.00 75.56 119 SER A CA 1
ATOM 854 C C . SER A 1 119 ? 3.164 -0.544 -20.060 1.00 75.56 119 SER A C 1
ATOM 856 O O . SER A 1 119 ? 1.977 -0.496 -20.378 1.00 75.56 119 SER A O 1
ATOM 858 N N . THR A 1 120 ? 3.641 -1.468 -19.219 1.00 84.50 120 THR A N 1
ATOM 859 C CA . THR A 1 120 ? 2.852 -2.547 -18.607 1.00 84.50 120 THR A CA 1
ATOM 860 C C . THR A 1 120 ? 2.991 -2.600 -17.080 1.00 84.50 120 THR A C 1
ATOM 862 O O . THR A 1 120 ? 2.783 -3.658 -16.489 1.00 84.50 120 THR A O 1
ATOM 865 N N . SER A 1 121 ? 3.382 -1.495 -16.436 1.00 91.44 121 SER A N 1
ATOM 866 C CA . SER A 1 121 ? 3.610 -1.429 -14.985 1.00 91.44 121 SER A CA 1
ATOM 867 C C . SER A 1 121 ? 2.593 -0.530 -14.279 1.00 91.44 121 SER A C 1
ATOM 869 O O . SER A 1 121 ? 2.172 0.495 -14.812 1.00 91.44 121 SER A O 1
ATOM 871 N N . GLY A 1 122 ? 2.233 -0.879 -13.047 1.00 92.38 122 GLY A N 1
ATOM 872 C CA . GLY A 1 122 ? 1.337 -0.081 -12.212 1.00 92.38 122 GLY A CA 1
ATOM 873 C C . GLY A 1 122 ? 1.242 -0.614 -10.786 1.00 92.38 122 GLY A C 1
ATOM 874 O O . GLY A 1 122 ? 1.330 -1.821 -10.578 1.00 92.38 122 GLY A O 1
ATOM 875 N N . ALA A 1 123 ? 1.066 0.294 -9.829 1.00 94.56 123 ALA A N 1
ATOM 876 C CA . ALA A 1 123 ? 0.854 -0.006 -8.416 1.00 94.56 123 ALA A CA 1
ATOM 877 C C . ALA A 1 123 ? -0.483 0.593 -7.978 1.00 94.56 123 ALA A C 1
ATOM 879 O O . ALA A 1 123 ? -0.821 1.717 -8.367 1.00 94.56 123 ALA A O 1
ATOM 880 N N . ARG A 1 124 ? -1.267 -0.157 -7.203 1.00 93.00 124 ARG A N 1
ATOM 881 C CA . ARG A 1 124 ? -2.608 0.259 -6.783 1.00 93.00 124 ARG A CA 1
ATOM 882 C C . ARG A 1 124 ? -2.912 -0.201 -5.367 1.00 93.00 124 ARG A C 1
ATOM 884 O O . ARG A 1 124 ? -2.836 -1.388 -5.065 1.00 93.00 124 ARG A O 1
ATOM 891 N N . LEU A 1 125 ? -3.361 0.749 -4.556 1.00 93.94 125 LEU A N 1
ATOM 892 C CA . LEU A 1 125 ? -4.022 0.519 -3.277 1.00 93.94 125 LEU A CA 1
ATOM 893 C C . LEU A 1 125 ? -5.497 0.851 -3.469 1.00 93.94 125 LEU A C 1
ATOM 895 O O . LEU A 1 125 ? -5.817 1.952 -3.922 1.00 93.94 125 LEU A O 1
ATOM 899 N N . PHE A 1 126 ? -6.397 -0.097 -3.214 1.00 90.75 126 PHE A N 1
ATOM 900 C CA . PHE A 1 126 ? -7.828 0.161 -3.382 1.00 90.75 126 PHE A CA 1
ATOM 901 C C . PHE A 1 126 ? -8.700 -0.627 -2.414 1.00 90.75 126 PHE A C 1
ATOM 903 O O . PHE A 1 126 ? -8.310 -1.698 -1.959 1.00 90.75 126 PHE A O 1
ATOM 910 N N . ARG A 1 127 ? -9.899 -0.090 -2.162 1.00 89.69 127 ARG A N 1
ATOM 911 C CA . ARG A 1 127 ? -10.987 -0.665 -1.362 1.00 89.69 127 ARG A CA 1
ATOM 912 C C . ARG A 1 127 ? -12.328 -0.398 -2.064 1.00 89.69 127 ARG A C 1
ATOM 914 O O . ARG A 1 127 ? -12.466 0.644 -2.703 1.00 89.69 127 ARG A O 1
ATOM 921 N N . TRP A 1 128 ? -13.283 -1.329 -2.010 1.00 84.88 128 TRP A N 1
ATOM 922 C CA . TRP A 1 128 ? -14.581 -1.199 -2.706 1.00 84.88 128 TRP A CA 1
ATOM 923 C C . TRP A 1 128 ? -15.754 -2.003 -2.124 1.00 84.88 128 TRP A C 1
ATOM 925 O O . TRP A 1 128 ? -16.887 -1.770 -2.536 1.00 84.88 128 TRP A O 1
ATOM 935 N N . LEU A 1 129 ? -15.513 -2.936 -1.199 1.00 83.31 129 LEU A N 1
ATOM 936 C CA . LEU A 1 129 ? -16.547 -3.810 -0.628 1.00 83.31 129 LEU A CA 1
ATOM 937 C C . LEU A 1 129 ? -16.573 -3.682 0.900 1.00 83.31 129 LEU A C 1
ATOM 939 O O . LEU A 1 129 ? -16.432 -4.674 1.614 1.00 83.31 129 LEU A O 1
ATOM 943 N N . GLU A 1 130 ? -16.684 -2.448 1.395 1.00 82.38 130 GLU A N 1
ATOM 944 C CA . GLU A 1 130 ? -16.958 -2.239 2.819 1.00 82.38 130 GLU A CA 1
ATOM 945 C C . GLU A 1 130 ? -18.445 -2.492 3.117 1.00 82.38 130 GLU A C 1
ATOM 947 O O . GLU A 1 130 ? -19.278 -2.190 2.256 1.00 82.38 130 GLU A O 1
ATOM 952 N N . PRO A 1 131 ? -18.780 -3.062 4.288 1.00 67.06 131 PRO A N 1
ATOM 953 C CA . PRO A 1 131 ? -20.157 -3.358 4.687 1.00 67.06 131 PRO A CA 1
ATOM 954 C C . PRO A 1 131 ? -21.037 -2.116 4.889 1.00 67.06 131 PRO A C 1
ATOM 956 O O . PRO A 1 131 ? -20.499 -1.030 5.202 1.00 67.06 131 PRO A O 1
#

Radius of gyration: 27.41 Å; chains: 1; bounding box: 88×57×50 Å